Protein AF-A0A928Z845-F1 (afdb_monomer_lite)

Foldseek 3Di:
DPDDDPPPDDPVVVLVVVQVVCVVQVHDSPFDPAKDWGWDWDADPNWIKIWIKIWGADPVTIDIDIDIATDPRVVVVVVVVVVVVVVVVVVVVVVVVVVVVVVVVVCVVCVPCDPPPVNVVVVVVVVVVVVVVVVVVVVVVVD

Structure (mmCIF, N/CA/C/O backbone):
data_AF-A0A928Z845-F1
#
_entry.id   AF-A0A928Z845-F1
#
loop_
_atom_site.group_PDB
_atom_site.id
_atom_site.type_symbol
_atom_site.label_atom_id
_atom_site.label_alt_id
_atom_site.label_comp_id
_atom_site.label_asym_id
_atom_site.label_entity_id
_atom_site.label_seq_id
_atom_site.pdbx_PDB_ins_code
_atom_site.Cartn_x
_atom_site.Cartn_y
_atom_site.Cartn_z
_atom_site.occupancy
_atom_site.B_iso_or_equiv
_atom_site.auth_seq_id
_atom_site.auth_comp_i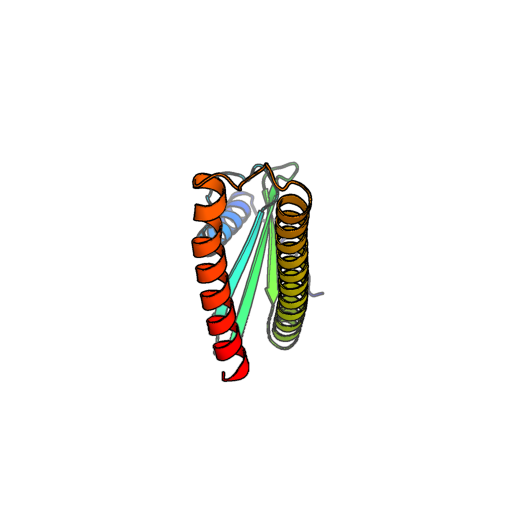d
_atom_site.auth_asym_id
_atom_site.auth_atom_id
_atom_site.pdbx_PDB_model_num
ATOM 1 N N . MET A 1 1 ? 7.369 -14.122 -17.336 1.00 44.06 1 MET A N 1
ATOM 2 C CA . MET A 1 1 ? 7.243 -12.648 -17.338 1.00 44.06 1 MET A CA 1
ATOM 3 C C . MET A 1 1 ? 7.776 -12.142 -18.665 1.00 44.06 1 MET A C 1
ATOM 5 O O . MET A 1 1 ? 8.831 -12.611 -19.064 1.00 44.06 1 MET A O 1
ATOM 9 N N . LEU A 1 2 ? 7.063 -11.252 -19.361 1.00 43.47 2 LEU A N 1
ATOM 10 C CA . LEU A 1 2 ? 7.603 -10.589 -20.551 1.00 43.47 2 LEU A CA 1
ATOM 11 C C . LEU A 1 2 ? 8.557 -9.489 -20.065 1.00 43.47 2 LEU A C 1
ATOM 13 O O . LEU A 1 2 ? 8.104 -8.465 -19.558 1.00 43.47 2 LEU A O 1
ATOM 17 N N . GLN A 1 3 ? 9.862 -9.738 -20.127 1.00 51.69 3 GLN A N 1
ATOM 18 C CA . GLN A 1 3 ? 10.883 -8.756 -19.783 1.00 51.69 3 GLN A CA 1
ATOM 19 C C . GLN A 1 3 ? 11.358 -8.114 -21.086 1.00 51.69 3 GLN A C 1
ATOM 21 O O . GLN A 1 3 ? 12.069 -8.740 -21.862 1.00 51.69 3 GLN A O 1
ATOM 26 N N . SER A 1 4 ? 10.923 -6.884 -21.351 1.00 56.91 4 SER A N 1
ATOM 27 C CA . SER A 1 4 ? 11.520 -6.076 -22.414 1.00 56.91 4 SER A CA 1
ATOM 28 C C . SER A 1 4 ? 12.735 -5.380 -21.814 1.00 56.91 4 SER A C 1
ATOM 30 O O . SER A 1 4 ? 12.579 -4.414 -21.067 1.00 56.91 4 SER A O 1
ATOM 32 N N . VAL A 1 5 ? 13.931 -5.901 -22.080 1.00 63.41 5 VAL A N 1
ATOM 33 C CA . VAL A 1 5 ? 15.180 -5.213 -21.740 1.00 63.41 5 VAL A CA 1
ATOM 34 C C . VAL A 1 5 ? 15.523 -4.305 -22.913 1.00 63.41 5 VAL A C 1
ATOM 36 O O . VAL A 1 5 ? 15.579 -4.755 -24.053 1.00 63.41 5 VAL A O 1
ATOM 39 N N . LEU A 1 6 ? 15.677 -3.010 -22.649 1.00 65.12 6 LEU A N 1
ATOM 40 C CA . LEU A 1 6 ? 16.220 -2.086 -23.636 1.00 65.12 6 LEU A CA 1
ATOM 41 C C . LEU A 1 6 ? 17.743 -2.098 -23.478 1.00 65.12 6 LEU A C 1
ATOM 43 O O . LEU A 1 6 ? 18.279 -1.400 -22.619 1.00 65.12 6 LEU A O 1
ATOM 47 N N . GLU A 1 7 ? 18.413 -2.943 -24.254 1.00 65.50 7 GLU A N 1
ATOM 48 C CA . GLU A 1 7 ? 19.87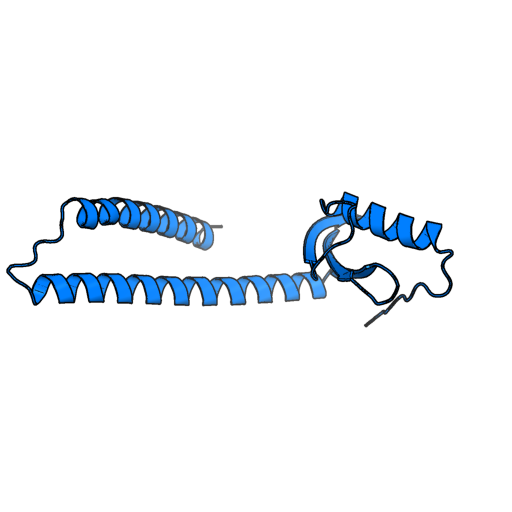7 -3.042 -24.301 1.00 65.50 7 GLU A CA 1
ATOM 49 C C . GLU A 1 7 ? 20.437 -2.031 -25.323 1.00 65.50 7 GLU A C 1
ATOM 51 O O . GLU A 1 7 ? 19.733 -1.613 -26.244 1.00 65.50 7 GLU A O 1
ATOM 56 N N . ASP A 1 8 ? 21.676 -1.570 -25.123 1.00 67.75 8 ASP A N 1
ATOM 57 C CA . ASP A 1 8 ? 22.417 -0.679 -26.038 1.00 67.75 8 ASP A CA 1
ATOM 58 C C . ASP A 1 8 ? 21.767 0.678 -26.388 1.00 67.75 8 ASP A C 1
ATOM 60 O O . ASP A 1 8 ? 22.044 1.300 -27.420 1.00 67.75 8 ASP A O 1
ATOM 64 N N . LEU A 1 9 ? 20.934 1.219 -25.495 1.00 75.44 9 LEU A N 1
ATOM 65 C CA . LEU A 1 9 ? 20.452 2.595 -25.614 1.00 75.44 9 LEU A CA 1
ATOM 66 C C . LEU A 1 9 ? 21.593 3.601 -25.430 1.00 75.44 9 LEU A C 1
ATOM 68 O O . LEU A 1 9 ? 22.280 3.614 -24.408 1.00 75.44 9 LEU A O 1
ATOM 72 N N . ARG A 1 10 ? 21.720 4.548 -26.369 1.00 84.06 10 ARG A N 1
ATOM 73 C CA . ARG A 1 10 ? 22.576 5.730 -26.175 1.00 84.06 10 ARG A CA 1
ATOM 74 C C . ARG A 1 10 ? 22.195 6.422 -24.864 1.00 84.06 10 ARG A C 1
ATOM 76 O O . ARG A 1 10 ? 21.022 6.740 -24.655 1.00 84.06 10 ARG A O 1
ATOM 83 N N . LEU A 1 11 ? 23.193 6.726 -24.033 1.00 81.31 11 LEU A N 1
ATOM 84 C CA . LEU A 1 11 ? 23.013 7.299 -22.694 1.00 81.31 11 LEU A CA 1
ATOM 85 C C . LEU A 1 11 ? 22.023 8.487 -22.628 1.00 81.31 11 LEU A C 1
ATOM 87 O O . LEU A 1 11 ? 21.188 8.494 -21.723 1.00 81.31 11 LEU A O 1
ATOM 91 N N . PRO A 1 12 ? 22.008 9.447 -23.580 1.00 85.62 12 PRO A N 1
ATOM 92 C CA . PRO A 1 12 ? 21.026 10.535 -23.557 1.00 85.62 12 PRO A CA 1
ATOM 93 C C . PRO A 1 12 ? 19.571 10.063 -23.698 1.00 85.62 12 PRO A C 1
ATOM 95 O O . PRO A 1 12 ? 18.678 10.626 -23.070 1.00 85.62 12 PRO A O 1
ATOM 98 N N . VAL A 1 13 ? 19.320 9.018 -24.495 1.00 86.31 13 VAL A N 1
ATOM 99 C CA . VAL A 1 13 ? 17.976 8.451 -24.702 1.00 86.31 13 VAL A CA 1
ATOM 100 C C . VAL A 1 13 ? 17.538 7.662 -23.471 1.00 86.31 13 VAL A C 1
ATOM 102 O O . VAL A 1 13 ? 16.392 7.779 -23.035 1.00 86.31 13 VAL A O 1
ATOM 105 N N . PHE A 1 14 ? 18.463 6.910 -22.870 1.00 85.12 14 PHE A N 1
ATOM 106 C CA . PHE A 1 14 ? 18.216 6.212 -21.611 1.00 85.12 14 PHE A CA 1
ATOM 107 C C . PHE A 1 14 ? 17.840 7.198 -20.495 1.00 85.12 14 PHE A C 1
ATOM 109 O O . PHE A 1 14 ? 16.766 7.085 -19.900 1.00 85.12 14 PHE A O 1
ATOM 116 N N . GLN A 1 15 ? 18.671 8.222 -20.268 1.00 85.81 15 GLN A N 1
ATOM 117 C CA . GLN A 1 15 ? 18.409 9.233 -19.244 1.00 85.81 15 GLN A CA 1
ATOM 118 C C . GLN A 1 15 ? 17.122 10.015 -19.537 1.00 85.81 15 GLN A C 1
ATOM 120 O O . GLN A 1 15 ? 16.353 10.293 -18.617 1.00 85.81 15 GLN A O 1
ATOM 125 N N . GLY A 1 16 ? 16.857 10.337 -20.807 1.00 88.81 16 GLY A N 1
ATOM 126 C CA . GLY A 1 16 ? 15.604 10.962 -21.230 1.00 88.81 16 GLY A CA 1
ATOM 127 C C . GLY A 1 16 ? 14.387 10.118 -20.853 1.00 88.81 16 GLY A C 1
ATOM 128 O O . GLY A 1 16 ? 13.448 10.629 -20.253 1.00 88.81 16 GLY A O 1
ATOM 129 N N . THR A 1 17 ? 14.443 8.808 -21.097 1.00 89.56 17 THR A N 1
ATOM 130 C CA . THR A 1 17 ? 13.359 7.878 -20.748 1.00 89.56 17 THR A CA 1
ATOM 131 C C . THR A 1 17 ? 13.113 7.841 -19.238 1.00 89.56 17 THR A C 1
ATOM 133 O O . THR A 1 17 ? 11.971 7.957 -18.795 1.00 89.56 17 THR A O 1
ATOM 136 N N . ILE A 1 18 ? 14.173 7.746 -18.426 1.00 89.00 18 ILE A N 1
ATOM 137 C CA . ILE A 1 18 ? 14.060 7.791 -16.959 1.00 89.00 18 ILE A CA 1
ATOM 138 C C . ILE A 1 18 ? 13.454 9.118 -16.491 1.00 89.00 18 ILE A C 1
ATOM 140 O O . ILE A 1 18 ? 12.586 9.120 -15.616 1.00 89.00 18 ILE A O 1
ATOM 144 N N . ASN A 1 19 ? 13.869 10.241 -17.080 1.00 92.19 19 ASN A N 1
ATOM 145 C CA . ASN A 1 19 ? 13.343 11.558 -16.733 1.00 92.19 19 ASN A CA 1
ATOM 146 C C . ASN A 1 19 ? 11.846 11.674 -17.042 1.00 92.19 19 ASN A C 1
ATOM 148 O O . ASN A 1 19 ? 11.093 12.159 -16.198 1.00 92.19 19 ASN A O 1
ATOM 152 N N . GLU A 1 20 ? 11.396 11.193 -18.201 1.00 93.12 20 GLU A N 1
ATOM 153 C CA . GLU A 1 20 ? 9.975 11.220 -18.562 1.00 93.12 20 GLU A CA 1
ATOM 154 C C . GLU A 1 20 ? 9.134 10.301 -17.672 1.00 93.12 20 GLU A C 1
ATOM 156 O O . GLU A 1 20 ? 8.065 10.700 -17.207 1.00 93.12 20 GLU A O 1
ATOM 161 N N . LEU A 1 21 ? 9.641 9.113 -17.324 1.00 92.75 21 LEU A N 1
ATOM 162 C CA . LEU A 1 21 ? 8.980 8.245 -16.345 1.00 92.75 21 LEU A CA 1
ATOM 163 C C . LEU A 1 21 ? 8.899 8.909 -14.969 1.00 92.75 21 LEU A C 1
ATOM 165 O O . LEU A 1 21 ? 7.853 8.871 -14.326 1.00 92.75 21 LEU A O 1
ATOM 169 N N . LYS A 1 22 ? 9.963 9.579 -14.519 1.00 92.81 22 LYS A N 1
ATOM 170 C CA . LYS A 1 22 ? 9.930 10.347 -13.272 1.00 92.81 22 LYS A CA 1
ATOM 171 C C . LYS A 1 22 ? 8.883 11.458 -13.317 1.00 92.81 22 LYS A C 1
ATOM 173 O O . LYS A 1 22 ? 8.102 11.555 -12.375 1.00 92.81 22 LYS A O 1
ATOM 178 N N . ARG A 1 23 ? 8.806 12.240 -14.402 1.00 94.25 23 ARG A N 1
ATOM 179 C CA . ARG A 1 23 ? 7.776 13.284 -14.573 1.00 94.25 23 ARG A CA 1
ATOM 180 C C . ARG A 1 23 ? 6.371 12.697 -14.524 1.00 94.25 23 ARG A C 1
ATOM 182 O O . ARG A 1 23 ? 5.540 13.189 -13.765 1.00 94.25 23 ARG A O 1
ATOM 189 N N . LEU A 1 24 ? 6.124 11.628 -15.283 1.00 92.19 24 LEU A N 1
ATOM 190 C CA . LEU A 1 24 ? 4.826 10.952 -15.336 1.00 92.19 24 LEU A CA 1
ATOM 191 C C . LEU A 1 24 ? 4.362 10.486 -13.949 1.00 92.19 24 LEU A C 1
ATOM 193 O O . LEU A 1 24 ? 3.170 10.539 -13.647 1.00 92.19 24 LEU A O 1
ATOM 197 N N . MET A 1 25 ? 5.309 10.043 -13.120 1.00 91.81 25 MET A N 1
ATOM 198 C CA . MET A 1 25 ? 5.063 9.493 -11.788 1.00 91.81 25 MET A CA 1
ATOM 199 C C . MET A 1 25 ? 5.227 10.520 -10.652 1.00 91.81 25 MET A C 1
ATOM 201 O O . MET A 1 25 ? 5.212 10.136 -9.483 1.00 91.81 25 MET A O 1
ATOM 205 N N . GLY A 1 26 ? 5.421 11.808 -10.961 1.00 90.94 26 GLY A N 1
ATOM 206 C CA . GLY A 1 26 ? 5.584 12.869 -9.958 1.00 90.94 26 GLY A CA 1
ATOM 207 C C . GLY A 1 26 ? 6.874 12.784 -9.129 1.00 90.94 26 GLY A C 1
ATOM 208 O O . GLY A 1 26 ? 6.939 13.316 -8.023 1.00 90.94 26 GLY A O 1
ATOM 209 N N . LEU A 1 27 ? 7.908 12.105 -9.632 1.00 91.31 27 LEU A N 1
ATOM 210 C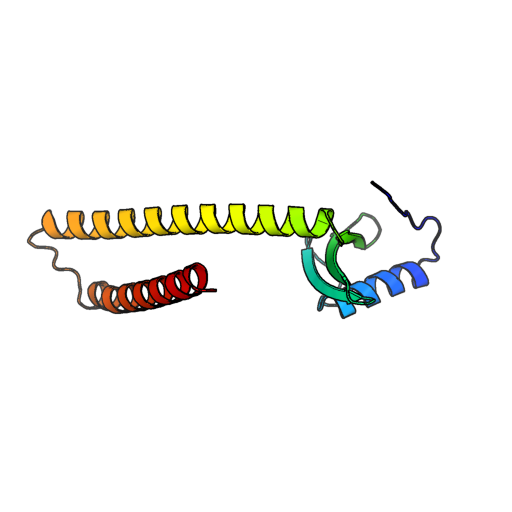 CA . LEU A 1 27 ? 9.217 12.019 -8.989 1.00 91.31 27 LEU A CA 1
ATOM 211 C C . LEU A 1 27 ? 10.119 13.195 -9.390 1.00 91.31 27 LEU A C 1
ATOM 213 O O . LEU A 1 27 ? 10.088 13.647 -10.537 1.00 91.31 27 LEU A O 1
ATOM 217 N N . PRO A 1 28 ? 10.992 13.661 -8.480 1.00 89.56 28 PRO A N 1
ATOM 218 C CA . PRO A 1 28 ? 11.943 14.704 -8.815 1.00 89.56 28 PRO A CA 1
ATOM 219 C C . PRO A 1 28 ? 13.012 14.160 -9.774 1.00 89.56 28 PRO A C 1
ATOM 221 O O . PRO A 1 28 ? 13.446 13.011 -9.665 1.00 89.56 28 PRO A O 1
ATOM 224 N N . LEU A 1 29 ? 13.461 15.008 -10.701 1.00 90.12 29 LEU A N 1
ATOM 225 C CA . LEU A 1 29 ? 14.457 14.635 -11.714 1.00 90.12 29 LEU A CA 1
ATOM 226 C C . LEU A 1 29 ? 15.863 14.445 -11.145 1.00 90.12 29 LEU A C 1
ATOM 228 O O . LEU A 1 29 ? 16.695 13.802 -11.778 1.00 90.12 29 LEU A O 1
ATOM 232 N N . ILE A 1 30 ? 16.121 14.956 -9.939 1.00 89.81 30 ILE A N 1
ATOM 233 C CA . ILE A 1 30 ? 17.378 14.688 -9.243 1.00 89.81 30 ILE A CA 1
ATOM 234 C C . ILE A 1 30 ? 17.550 13.175 -9.018 1.00 89.81 30 ILE A C 1
ATOM 236 O O . ILE A 1 30 ? 16.558 12.473 -8.776 1.00 89.81 30 ILE A O 1
ATOM 240 N N . PRO A 1 31 ? 18.789 12.660 -9.068 1.00 85.88 31 PRO A N 1
ATOM 241 C CA . PRO A 1 31 ? 19.052 11.261 -8.773 1.00 85.88 31 PRO A CA 1
ATOM 242 C C . PRO A 1 31 ? 18.564 10.865 -7.377 1.00 85.88 31 PRO A C 1
ATOM 244 O O . PRO A 1 31 ? 18.776 11.584 -6.394 1.00 85.88 31 PRO A O 1
ATOM 247 N N . VAL A 1 32 ? 17.913 9.709 -7.272 1.00 87.62 32 VAL A N 1
ATOM 248 C CA . VAL A 1 32 ? 17.430 9.190 -5.995 1.00 87.62 32 VAL A CA 1
ATOM 249 C C . VAL A 1 32 ? 18.598 8.692 -5.146 1.00 87.62 32 VAL A C 1
ATOM 251 O O . VAL A 1 32 ? 19.507 8.014 -5.620 1.00 87.62 32 VAL A O 1
ATOM 254 N N . LYS A 1 33 ? 18.572 9.028 -3.852 1.00 86.06 33 LYS A N 1
ATOM 255 C CA . LYS A 1 33 ? 19.565 8.542 -2.878 1.00 86.06 33 LYS A CA 1
ATOM 256 C C . LYS A 1 33 ? 19.295 7.100 -2.441 1.00 86.06 33 LYS A C 1
ATOM 258 O O . LYS A 1 33 ? 20.227 6.338 -2.225 1.00 86.06 33 LYS A O 1
ATOM 263 N N . HIS A 1 34 ? 18.019 6.733 -2.346 1.00 88.31 34 HIS A N 1
ATOM 264 C CA . HIS A 1 34 ? 17.544 5.403 -1.965 1.00 88.31 34 HIS A CA 1
ATOM 265 C C . HIS A 1 34 ? 16.514 4.915 -2.978 1.00 88.31 34 HIS A C 1
ATOM 267 O O . HIS A 1 34 ? 15.925 5.726 -3.697 1.00 88.31 34 HIS A O 1
ATOM 273 N N . ALA A 1 35 ? 16.286 3.602 -3.017 1.00 91.25 35 ALA A N 1
ATOM 274 C CA . ALA A 1 35 ? 15.254 3.030 -3.868 1.00 91.25 35 ALA A CA 1
ATOM 275 C C . ALA A 1 35 ? 13.887 3.651 -3.542 1.00 91.25 35 ALA A C 1
ATOM 277 O O . ALA A 1 35 ? 13.470 3.681 -2.386 1.00 91.25 35 ALA A O 1
ATOM 278 N N . LYS A 1 36 ? 13.193 4.137 -4.570 1.00 92.88 36 LYS A N 1
ATOM 279 C CA . LYS A 1 36 ? 11.832 4.665 -4.480 1.00 92.88 36 LYS A CA 1
ATOM 280 C C . LYS A 1 36 ? 10.924 3.861 -5.388 1.00 92.88 36 LYS A C 1
ATOM 282 O O . LYS A 1 36 ? 11.296 3.555 -6.517 1.00 92.88 36 LYS A O 1
ATOM 287 N N . GLN A 1 37 ? 9.734 3.547 -4.899 1.00 93.88 37 GLN A N 1
ATOM 288 C CA . GLN A 1 37 ? 8.677 2.932 -5.685 1.00 93.88 37 GLN A CA 1
ATOM 289 C C . GLN A 1 37 ? 7.450 3.830 -5.640 1.00 93.88 37 GLN A C 1
ATOM 291 O O . GLN A 1 37 ? 7.060 4.297 -4.573 1.00 93.88 37 GLN A O 1
ATOM 296 N N . VAL A 1 38 ? 6.869 4.071 -6.806 1.00 93.94 38 VAL A N 1
ATOM 297 C CA . VAL A 1 38 ? 5.662 4.869 -6.988 1.00 93.94 38 VAL A CA 1
ATOM 298 C C . VAL A 1 38 ? 4.710 4.117 -7.897 1.00 93.94 38 VAL A C 1
ATOM 300 O O . VAL A 1 38 ? 5.125 3.407 -8.815 1.00 93.94 38 VAL A O 1
ATOM 303 N N . GLU A 1 39 ? 3.425 4.254 -7.615 1.00 94.75 39 GLU A N 1
ATOM 304 C CA . GLU A 1 39 ? 2.353 3.597 -8.346 1.00 94.75 39 GLU A CA 1
ATOM 305 C C . GLU A 1 39 ? 1.372 4.642 -8.838 1.00 94.75 39 GLU A C 1
ATOM 307 O O . GLU A 1 39 ? 1.082 5.607 -8.130 1.00 94.75 39 GLU A O 1
ATOM 312 N N . ILE A 1 40 ? 0.863 4.453 -10.050 1.00 93.75 40 ILE A N 1
ATOM 313 C CA . ILE A 1 40 ? -0.166 5.324 -10.585 1.00 93.75 40 ILE A CA 1
ATOM 314 C C . ILE A 1 40 ? -1.154 4.543 -11.436 1.00 93.75 40 ILE A C 1
ATOM 316 O O . ILE A 1 40 ? -0.774 3.721 -12.275 1.00 93.75 40 ILE A O 1
ATOM 320 N N . GLU A 1 41 ? -2.434 4.815 -11.217 1.00 91.88 41 GLU A N 1
ATOM 321 C CA . GLU A 1 41 ? -3.505 4.256 -12.027 1.00 91.88 41 GLU A CA 1
ATOM 322 C C . GLU A 1 41 ? -3.750 5.129 -13.260 1.00 91.88 41 GLU A C 1
ATOM 324 O O . GLU A 1 41 ? -3.707 6.369 -13.222 1.00 91.88 41 GLU A O 1
ATOM 329 N N . ARG A 1 42 ? -3.963 4.466 -14.394 1.00 91.00 42 ARG A N 1
ATOM 330 C CA . ARG A 1 42 ? -4.240 5.082 -15.691 1.00 91.00 42 ARG A CA 1
ATOM 331 C C . ARG A 1 42 ? -5.313 4.295 -16.419 1.00 91.00 42 ARG A C 1
ATOM 333 O O . ARG A 1 42 ? -5.503 3.108 -16.180 1.00 91.00 42 ARG A O 1
ATOM 340 N N . ARG A 1 43 ? -5.988 4.965 -17.348 1.00 89.94 43 ARG A N 1
ATOM 341 C CA . ARG A 1 43 ? -6.912 4.327 -18.281 1.00 89.94 43 ARG A CA 1
ATOM 342 C C . ARG A 1 43 ? -6.320 4.379 -19.682 1.00 89.94 43 ARG A C 1
ATOM 344 O O . ARG A 1 43 ? -5.910 5.449 -20.125 1.00 89.94 43 ARG A O 1
ATOM 351 N N . TYR A 1 44 ? -6.282 3.248 -20.373 1.00 85.88 44 TYR A N 1
ATOM 352 C CA . TYR A 1 44 ? -5.820 3.149 -21.756 1.00 85.88 44 TYR A CA 1
ATOM 353 C C . TYR A 1 44 ? -6.793 2.282 -22.543 1.00 85.88 44 TYR A C 1
ATOM 355 O O . TYR A 1 44 ? -7.055 1.159 -22.139 1.00 85.88 44 TYR A O 1
ATOM 363 N N . GLN A 1 45 ? -7.346 2.808 -23.640 1.00 84.75 45 GLN A N 1
ATOM 364 C CA . GLN A 1 45 ? -8.326 2.090 -24.474 1.00 84.75 45 GLN A CA 1
ATOM 365 C C . GLN A 1 45 ? -9.450 1.435 -23.650 1.00 84.75 45 GLN A C 1
ATOM 367 O O . GLN A 1 45 ? -9.791 0.278 -23.834 1.00 84.75 45 GLN A O 1
ATOM 372 N N . GLN A 1 46 ? -10.013 2.206 -22.715 1.00 84.50 46 GLN A N 1
ATOM 373 C CA . GLN A 1 46 ? -11.036 1.792 -21.747 1.00 84.50 46 GLN A CA 1
ATOM 374 C C . GLN A 1 46 ? -10.585 0.829 -20.636 1.00 84.50 46 GLN A C 1
ATOM 376 O O . GLN A 1 46 ? -11.279 0.795 -19.618 1.00 84.50 46 GLN A O 1
ATOM 381 N N . ASP A 1 47 ? -9.415 0.200 -20.744 1.00 85.62 47 ASP A N 1
ATOM 382 C CA . ASP A 1 47 ? -8.843 -0.670 -19.715 1.00 85.62 47 ASP A CA 1
ATOM 383 C C . ASP A 1 47 ? -8.152 0.118 -18.598 1.00 85.62 47 ASP A C 1
ATOM 385 O O . ASP A 1 47 ? -7.456 1.111 -18.834 1.00 85.62 47 ASP A O 1
ATOM 389 N N . GLN A 1 48 ? -8.316 -0.354 -17.361 1.00 90.38 48 GLN A N 1
ATOM 390 C CA . GLN A 1 48 ? -7.534 0.124 -16.225 1.00 90.38 48 GLN A CA 1
ATOM 391 C C . GLN A 1 48 ? -6.137 -0.501 -16.240 1.00 90.38 48 GLN A C 1
ATOM 393 O O . GLN A 1 48 ? -5.966 -1.706 -16.445 1.00 90.38 48 GLN A O 1
ATOM 398 N N . LEU A 1 49 ? -5.140 0.340 -15.991 1.00 93.38 49 LEU A N 1
ATOM 399 C CA . LEU A 1 49 ? -3.735 -0.013 -15.888 1.00 93.38 49 LEU A CA 1
ATOM 400 C C . LEU A 1 49 ? -3.182 0.518 -14.573 1.00 93.38 49 LEU A C 1
ATOM 402 O O . LEU A 1 49 ? -3.451 1.659 -14.198 1.00 93.38 49 LEU A O 1
ATOM 406 N N . LEU A 1 50 ? -2.324 -0.270 -13.936 1.00 94.25 50 LEU A N 1
ATOM 407 C CA . LEU A 1 50 ? -1.456 0.218 -12.875 1.00 94.25 50 LEU A CA 1
ATOM 408 C C . LEU A 1 50 ? -0.021 0.224 -13.381 1.00 94.25 50 LEU A C 1
ATOM 410 O O . LEU A 1 50 ? 0.530 -0.818 -13.747 1.00 94.25 50 LEU A O 1
ATOM 414 N N . LEU A 1 51 ? 0.583 1.406 -13.387 1.00 94.44 51 LEU A N 1
ATOM 415 C CA . LEU A 1 51 ? 2.003 1.569 -13.643 1.00 94.44 51 LEU A CA 1
ATOM 416 C C . LEU A 1 51 ? 2.716 1.618 -12.299 1.00 94.44 51 LEU A C 1
ATOM 418 O O . LEU A 1 51 ? 2.464 2.510 -11.490 1.00 94.44 51 LEU A O 1
ATOM 422 N N . ARG A 1 52 ? 3.616 0.668 -12.061 1.00 94.75 52 ARG A N 1
ATOM 423 C CA . ARG A 1 52 ? 4.508 0.679 -10.904 1.00 94.75 52 ARG A CA 1
ATOM 424 C C . ARG A 1 52 ? 5.912 0.968 -11.387 1.00 94.75 52 ARG A C 1
ATOM 426 O O . ARG A 1 52 ? 6.513 0.152 -12.081 1.00 94.75 52 ARG A O 1
ATOM 433 N N . PHE A 1 53 ? 6.444 2.109 -10.984 1.00 94.81 53 PHE A N 1
ATOM 434 C CA . PHE A 1 53 ? 7.806 2.495 -11.296 1.00 94.81 53 PHE A CA 1
ATOM 435 C C . PHE A 1 53 ? 8.667 2.421 -10.041 1.00 94.81 53 PHE A C 1
ATOM 437 O O . PHE A 1 53 ? 8.385 3.074 -9.037 1.00 94.81 53 PHE A O 1
ATOM 444 N N . ARG A 1 54 ? 9.723 1.614 -10.100 1.00 93.94 54 ARG A N 1
ATOM 445 C CA . ARG A 1 54 ? 10.752 1.527 -9.067 1.00 93.94 54 ARG A CA 1
ATOM 446 C C . ARG A 1 54 ? 12.052 2.072 -9.628 1.00 93.94 54 ARG A C 1
ATOM 448 O O . ARG A 1 54 ? 12.540 1.555 -10.622 1.00 93.94 54 ARG A O 1
ATOM 455 N N . VAL A 1 55 ? 12.626 3.071 -8.975 1.00 92.50 55 VAL A N 1
ATOM 456 C CA . VAL A 1 55 ? 13.923 3.649 -9.334 1.00 92.50 55 VAL A CA 1
ATOM 457 C C . VAL A 1 55 ? 14.890 3.498 -8.169 1.00 92.50 55 VAL A C 1
ATOM 459 O O . VAL A 1 55 ? 14.516 3.692 -7.012 1.00 92.50 55 VAL A O 1
ATOM 462 N N . LYS A 1 56 ? 16.134 3.128 -8.453 1.00 92.31 56 LYS A N 1
ATOM 463 C CA . LYS A 1 56 ? 17.221 3.020 -7.476 1.00 92.31 56 LYS A CA 1
ATOM 464 C C . LYS A 1 56 ? 18.507 3.575 -8.077 1.00 92.31 56 LYS A C 1
ATOM 466 O O . LYS A 1 56 ? 18.632 3.686 -9.293 1.00 92.31 56 LYS A O 1
ATOM 471 N N . ARG A 1 57 ? 19.477 3.884 -7.223 1.00 88.12 57 ARG A N 1
ATOM 472 C CA . ARG A 1 57 ? 20.840 4.169 -7.666 1.00 88.12 57 ARG A CA 1
ATOM 473 C C . ARG A 1 57 ? 21.520 2.854 -8.061 1.00 88.12 57 ARG A C 1
ATOM 475 O O . ARG A 1 57 ? 21.475 1.905 -7.282 1.00 88.12 57 ARG A O 1
ATOM 482 N N . GLY A 1 58 ? 22.079 2.814 -9.262 1.00 83.12 58 GLY A N 1
ATOM 483 C CA . GLY A 1 58 ? 22.951 1.751 -9.761 1.00 83.12 58 GLY A CA 1
ATOM 484 C C . GLY A 1 58 ? 24.407 2.213 -9.815 1.00 83.12 58 GLY A C 1
ATOM 485 O O . GLY A 1 58 ? 24.719 3.356 -9.460 1.00 83.12 58 GLY A O 1
ATOM 486 N N . ASP A 1 59 ? 25.289 1.342 -10.296 1.00 78.38 59 ASP A N 1
ATOM 487 C CA . ASP A 1 59 ? 26.740 1.587 -10.316 1.00 78.38 59 ASP A CA 1
ATOM 488 C C . ASP A 1 59 ? 27.133 2.747 -11.246 1.00 78.38 59 ASP A C 1
ATOM 490 O O . ASP A 1 59 ? 28.068 3.496 -10.963 1.00 78.38 59 ASP A O 1
ATOM 494 N N . CYS A 1 60 ? 26.367 2.957 -12.322 1.00 74.00 60 CYS A N 1
ATOM 495 C CA . CYS A 1 60 ? 26.625 3.990 -13.331 1.00 74.00 60 CYS A CA 1
ATOM 496 C C . CYS A 1 60 ? 25.509 5.047 -13.443 1.00 74.00 60 CYS A C 1
ATOM 498 O O . CYS A 1 60 ? 25.406 5.720 -14.466 1.00 74.00 60 CYS A O 1
ATOM 500 N N . GLY A 1 61 ? 24.663 5.212 -12.418 1.00 82.06 61 GLY A N 1
ATOM 501 C CA . GLY A 1 61 ? 23.581 6.203 -12.437 1.00 82.06 61 GLY A CA 1
ATOM 502 C C . GLY A 1 61 ? 22.313 5.722 -11.744 1.00 82.06 61 GLY A C 1
ATOM 503 O O . GLY A 1 61 ? 22.357 5.254 -10.609 1.00 82.06 61 GLY A O 1
ATOM 504 N N . GLU A 1 62 ? 21.168 5.868 -12.407 1.00 86.56 62 GLU A N 1
ATOM 505 C CA . GLU A 1 62 ? 19.894 5.335 -11.927 1.00 86.56 62 GLU A CA 1
ATOM 506 C C . GLU A 1 62 ? 19.441 4.145 -12.759 1.00 86.56 62 GLU A C 1
ATOM 508 O O . GLU A 1 62 ? 19.482 4.164 -13.986 1.00 86.56 62 GLU A O 1
ATOM 513 N N . GLU A 1 63 ? 18.934 3.135 -12.067 1.00 87.56 63 GLU A N 1
ATOM 514 C CA . GLU A 1 63 ? 18.256 1.993 -12.657 1.00 87.56 63 GLU A CA 1
ATOM 515 C C . GLU A 1 63 ? 16.765 2.097 -12.351 1.00 87.56 63 GLU A C 1
ATOM 517 O O . GLU A 1 63 ? 16.361 2.312 -11.203 1.00 87.56 63 GLU A O 1
ATOM 522 N N . GLY A 1 64 ? 15.943 1.940 -13.386 1.00 88.25 64 GLY A N 1
ATOM 523 C CA . GLY A 1 64 ? 14.492 1.996 -13.294 1.00 88.25 64 GLY A CA 1
ATOM 524 C C . GLY A 1 64 ? 13.852 0.692 -13.752 1.00 88.25 64 GLY A C 1
ATOM 525 O O . GLY A 1 64 ? 14.248 0.108 -14.754 1.00 88.25 64 GLY A O 1
ATOM 526 N N . THR A 1 65 ? 12.819 0.251 -13.048 1.00 90.69 65 THR A N 1
ATOM 527 C CA . THR A 1 65 ? 11.943 -0.842 -13.468 1.00 90.69 65 THR A CA 1
ATOM 528 C C . THR A 1 65 ? 10.519 -0.316 -13.530 1.00 90.69 65 THR A C 1
ATOM 530 O O . THR A 1 65 ? 9.968 0.099 -12.511 1.00 90.69 65 THR A O 1
ATOM 533 N N . LEU A 1 66 ? 9.921 -0.343 -14.722 1.00 91.50 66 LEU A N 1
ATOM 534 C CA . LEU A 1 66 ? 8.504 -0.058 -14.924 1.00 91.50 66 LEU A CA 1
ATOM 535 C C . LEU A 1 66 ? 7.746 -1.375 -15.099 1.00 91.50 66 LEU A C 1
ATOM 537 O O . LEU A 1 66 ? 7.999 -2.127 -16.036 1.00 91.50 66 LEU A O 1
ATOM 541 N N . GLN A 1 67 ? 6.803 -1.645 -14.205 1.00 92.56 67 GLN A N 1
ATOM 542 C CA . GLN A 1 67 ? 5.857 -2.746 -14.322 1.00 92.56 67 GLN A CA 1
ATOM 543 C C . GLN A 1 67 ? 4.502 -2.195 -14.766 1.00 92.56 67 GLN A C 1
ATOM 545 O O . GLN A 1 67 ? 4.002 -1.229 -14.190 1.00 92.56 67 GLN A O 1
ATOM 550 N N . VAL A 1 68 ? 3.903 -2.831 -15.772 1.00 92.38 68 VAL A N 1
ATOM 551 C CA . VAL A 1 68 ? 2.562 -2.503 -16.269 1.00 92.38 68 VAL A CA 1
ATOM 552 C C . VAL A 1 68 ? 1.629 -3.649 -15.903 1.00 92.38 68 VAL A C 1
ATOM 554 O O . VAL A 1 68 ? 1.729 -4.738 -16.469 1.00 92.38 68 VAL A O 1
ATOM 557 N N . LEU A 1 69 ? 0.731 -3.424 -14.946 1.00 92.62 69 LEU A N 1
ATOM 558 C CA . LEU A 1 69 ? -0.271 -4.405 -14.544 1.00 92.62 69 LEU A CA 1
ATOM 559 C C . LEU A 1 69 ? -1.592 -4.091 -15.245 1.00 92.62 69 LEU A C 1
ATOM 561 O O . LEU A 1 69 ? -2.072 -2.958 -15.206 1.00 92.62 69 LEU A O 1
ATOM 565 N N . ARG A 1 70 ? -2.182 -5.110 -15.874 1.00 91.75 70 ARG A N 1
ATOM 566 C CA . ARG A 1 70 ? -3.459 -5.023 -16.596 1.00 91.75 70 ARG A CA 1
ATOM 567 C C . ARG A 1 70 ? -4.251 -6.320 -16.490 1.00 91.75 70 ARG A C 1
ATOM 569 O O . ARG A 1 70 ? -3.673 -7.374 -16.210 1.00 91.75 70 ARG A O 1
ATOM 576 N N . GLY A 1 71 ? -5.558 -6.252 -16.736 1.00 90.56 71 GLY A N 1
ATOM 577 C CA . GLY A 1 71 ? -6.438 -7.424 -16.760 1.00 90.56 71 GLY A CA 1
ATOM 578 C C . GLY A 1 71 ? -6.368 -8.242 -15.464 1.00 90.56 71 GLY A C 1
ATOM 579 O O . GLY A 1 71 ? -6.499 -7.699 -14.369 1.00 90.56 71 GLY A O 1
ATOM 580 N N . ALA A 1 72 ? -6.132 -9.552 -15.580 1.00 89.44 72 ALA A N 1
ATOM 581 C CA . ALA A 1 72 ? -6.071 -10.458 -14.429 1.00 89.44 72 ALA A CA 1
ATOM 582 C C . ALA A 1 72 ? -4.959 -10.102 -13.423 1.00 89.44 72 ALA A C 1
ATOM 584 O O . ALA A 1 72 ? -5.181 -10.193 -12.218 1.00 89.44 72 ALA A O 1
ATOM 585 N N . ALA A 1 73 ? -3.794 -9.639 -13.893 1.00 88.69 73 ALA A N 1
ATOM 586 C CA . ALA A 1 73 ? -2.685 -9.266 -13.011 1.00 88.69 73 ALA A CA 1
ATOM 587 C C . ALA A 1 73 ? -3.016 -8.032 -12.158 1.00 88.69 73 ALA A C 1
ATOM 589 O O . ALA A 1 73 ? -2.635 -7.967 -10.991 1.00 88.69 73 ALA A O 1
ATOM 590 N N . LEU A 1 74 ? -3.757 -7.074 -12.728 1.00 92.25 74 LEU A N 1
ATOM 591 C CA . LEU A 1 74 ? -4.234 -5.905 -11.991 1.00 92.25 74 LEU A CA 1
ATOM 592 C C . LEU A 1 74 ? -5.262 -6.305 -10.925 1.00 92.25 74 LEU A C 1
ATOM 594 O O . LEU A 1 74 ? -5.119 -5.907 -9.773 1.00 92.25 74 LEU A O 1
ATOM 598 N N . LYS A 1 75 ? -6.240 -7.147 -11.284 1.00 91.00 75 LYS A N 1
ATOM 599 C CA . LYS A 1 75 ? -7.254 -7.646 -10.339 1.00 91.00 75 LYS A CA 1
ATOM 600 C C . LYS A 1 75 ? -6.624 -8.394 -9.167 1.00 91.00 75 LYS A C 1
ATOM 602 O O . LYS A 1 75 ? -6.965 -8.128 -8.021 1.00 91.00 75 LYS A O 1
ATOM 607 N N . PHE A 1 76 ? -5.676 -9.289 -9.450 1.00 91.50 76 PHE A N 1
ATOM 608 C CA . PHE A 1 76 ? -4.954 -10.025 -8.414 1.00 91.50 76 PHE A CA 1
ATOM 609 C C . PHE A 1 76 ? -4.188 -9.081 -7.480 1.00 91.50 76 PHE A C 1
ATOM 611 O O . PHE A 1 76 ? -4.274 -9.212 -6.261 1.00 91.50 76 PHE A O 1
ATOM 618 N N . TYR A 1 77 ? -3.487 -8.086 -8.037 1.00 92.12 77 TYR A N 1
ATOM 619 C CA . TYR A 1 77 ? -2.797 -7.084 -7.229 1.00 92.12 77 TYR A CA 1
ATOM 620 C C . TYR A 1 77 ? -3.757 -6.304 -6.321 1.00 92.12 77 TYR A C 1
ATOM 622 O O . TYR A 1 77 ? -3.476 -6.134 -5.138 1.00 92.12 77 TYR A O 1
ATOM 630 N N . GLN A 1 78 ? -4.896 -5.858 -6.854 1.00 90.62 78 GLN A N 1
ATOM 631 C CA . GLN A 1 78 ? -5.907 -5.132 -6.082 1.00 90.62 78 GLN A CA 1
ATOM 632 C C . GLN A 1 78 ? -6.493 -6.000 -4.961 1.00 90.62 78 GLN A C 1
ATOM 634 O O . GLN A 1 78 ? -6.601 -5.534 -3.831 1.00 90.62 78 GLN A O 1
ATOM 639 N N . GLN A 1 79 ? -6.799 -7.271 -5.235 1.00 92.88 79 GLN A N 1
ATOM 640 C CA . GLN A 1 79 ? -7.287 -8.212 -4.222 1.00 92.88 79 GLN A CA 1
ATOM 641 C C . GLN A 1 79 ? -6.268 -8.429 -3.101 1.00 92.88 79 GLN A C 1
ATOM 643 O O . GLN A 1 79 ? -6.630 -8.362 -1.927 1.00 92.88 79 GLN A O 1
ATOM 648 N N . GLN A 1 80 ? -4.994 -8.627 -3.451 1.00 93.56 80 GLN A N 1
ATOM 649 C CA . GLN A 1 80 ? -3.928 -8.761 -2.461 1.00 93.56 80 GLN A CA 1
ATOM 650 C C . GLN A 1 80 ? -3.787 -7.486 -1.621 1.00 93.56 80 GLN A C 1
ATOM 652 O O . GLN A 1 80 ? -3.718 -7.562 -0.399 1.00 93.56 80 GLN A O 1
ATOM 657 N N . LYS A 1 81 ? -3.820 -6.310 -2.261 1.00 92.38 81 LYS A N 1
ATOM 658 C CA . LYS A 1 81 ? -3.712 -5.017 -1.576 1.00 92.38 81 LYS A CA 1
ATOM 659 C C . LYS A 1 81 ? -4.846 -4.800 -0.575 1.00 92.38 81 LYS A C 1
ATOM 661 O O . LYS A 1 81 ? -4.592 -4.330 0.528 1.00 92.38 81 LYS A O 1
ATOM 666 N N . ILE A 1 82 ? -6.078 -5.165 -0.934 1.00 92.75 82 ILE A N 1
ATOM 667 C CA . ILE A 1 82 ? -7.220 -5.105 -0.013 1.00 92.75 82 ILE A CA 1
ATOM 668 C C . ILE A 1 82 ? -7.003 -6.066 1.158 1.00 92.75 82 ILE A C 1
ATOM 670 O O . ILE A 1 82 ? -7.148 -5.653 2.303 1.00 92.75 82 ILE A O 1
ATOM 674 N N . ALA A 1 83 ? -6.598 -7.312 0.896 1.00 93.25 83 ALA A N 1
ATOM 675 C CA . ALA A 1 83 ? -6.354 -8.297 1.950 1.00 93.25 83 ALA A CA 1
ATOM 676 C C . ALA A 1 83 ? -5.269 -7.845 2.946 1.00 93.25 83 ALA A C 1
ATOM 678 O O . ALA A 1 83 ? -5.427 -8.029 4.157 1.00 93.25 83 ALA A O 1
ATOM 679 N N . ASP A 1 84 ? -4.195 -7.230 2.446 1.00 95.00 84 ASP A N 1
ATOM 680 C CA . ASP A 1 84 ? -3.107 -6.699 3.268 1.00 95.00 84 ASP A CA 1
ATOM 681 C C . ASP A 1 84 ? -3.589 -5.521 4.130 1.00 95.00 84 ASP A C 1
ATOM 683 O O . ASP A 1 84 ? -3.403 -5.540 5.348 1.00 95.00 84 ASP A O 1
ATOM 687 N N . LEU A 1 85 ? -4.296 -4.552 3.532 1.00 93.69 85 LEU A N 1
ATOM 688 C CA . LEU A 1 85 ? -4.861 -3.401 4.249 1.00 93.69 85 LEU A CA 1
ATOM 689 C C . LEU A 1 85 ? -5.893 -3.821 5.302 1.00 93.69 85 LEU A C 1
ATOM 691 O O . LEU A 1 85 ? -5.893 -3.290 6.409 1.00 93.69 85 LEU A O 1
ATOM 695 N N . SER A 1 86 ? -6.751 -4.799 4.997 1.00 91.81 86 SER A N 1
ATOM 696 C CA . SER A 1 86 ? -7.720 -5.328 5.962 1.00 91.81 86 SER A CA 1
ATOM 697 C C . SER A 1 86 ? -7.030 -5.963 7.168 1.00 91.81 86 SER A C 1
ATOM 699 O O . SER A 1 86 ? -7.458 -5.767 8.307 1.00 91.81 86 SER A O 1
ATOM 701 N N . ARG A 1 87 ? -5.944 -6.711 6.936 1.00 95.31 87 ARG A N 1
ATOM 702 C CA . ARG A 1 87 ? -5.163 -7.323 8.015 1.00 95.31 87 ARG A CA 1
ATOM 703 C C . ARG A 1 87 ? -4.471 -6.266 8.867 1.00 95.31 87 ARG A C 1
ATOM 705 O O . ARG A 1 87 ? -4.503 -6.371 10.091 1.00 95.31 87 ARG A O 1
ATOM 712 N N . GLU A 1 88 ? -3.869 -5.263 8.237 1.00 96.25 88 GLU A N 1
ATOM 713 C CA . GLU A 1 88 ? -3.209 -4.160 8.935 1.00 96.25 88 GLU A CA 1
ATOM 714 C C . GLU A 1 88 ? -4.205 -3.369 9.791 1.00 96.25 88 GLU A C 1
ATOM 716 O O . GLU A 1 88 ? -3.974 -3.196 10.986 1.00 96.25 88 GLU A O 1
ATOM 721 N N . ALA A 1 89 ? -5.364 -3.002 9.234 1.00 94.19 89 ALA A N 1
ATOM 722 C CA . ALA A 1 89 ? -6.413 -2.292 9.962 1.00 94.19 89 ALA A CA 1
ATOM 723 C C . ALA A 1 89 ? -6.893 -3.067 11.201 1.00 94.19 89 ALA A C 1
ATOM 725 O O . ALA A 1 89 ? -7.026 -2.491 12.284 1.00 94.19 89 ALA A O 1
ATOM 726 N N . LEU A 1 90 ? -7.094 -4.385 11.077 1.00 94.31 90 LEU A N 1
ATOM 727 C CA . LEU A 1 90 ? -7.468 -5.237 12.208 1.00 94.31 90 LEU A CA 1
ATOM 728 C C . LEU A 1 90 ? -6.380 -5.258 13.292 1.00 94.31 90 LEU A C 1
ATOM 730 O O . LEU A 1 90 ? -6.691 -5.107 14.475 1.00 94.31 90 LEU A O 1
ATOM 734 N N . MET A 1 91 ? -5.112 -5.412 12.902 1.00 96.56 91 MET A N 1
ATOM 735 C CA . MET A 1 91 ? -3.982 -5.391 13.837 1.00 96.56 91 MET A CA 1
ATOM 736 C C . MET A 1 91 ? -3.890 -4.051 14.576 1.00 96.56 91 MET A C 1
ATOM 738 O O . MET A 1 91 ? -3.722 -4.026 15.798 1.00 96.56 91 MET A O 1
ATOM 742 N N . THR A 1 92 ? -4.058 -2.935 13.866 1.00 95.12 92 THR A N 1
ATOM 743 C CA . THR A 1 92 ? -4.063 -1.595 14.460 1.00 95.12 92 THR A CA 1
ATOM 744 C C . THR A 1 92 ? -5.226 -1.414 15.434 1.00 95.12 92 THR A C 1
ATOM 746 O O . THR A 1 92 ? -5.020 -0.899 16.535 1.00 95.12 92 THR A O 1
ATOM 749 N N . ALA A 1 93 ? -6.430 -1.884 15.094 1.00 93.56 93 ALA A N 1
ATOM 750 C CA . ALA A 1 93 ? -7.589 -1.825 15.986 1.00 93.56 93 ALA A CA 1
ATOM 751 C C . ALA A 1 93 ? -7.372 -2.646 17.270 1.00 93.56 93 ALA A C 1
ATOM 753 O O . ALA A 1 93 ? -7.653 -2.172 18.374 1.00 93.56 93 ALA A O 1
ATOM 754 N N . GLN A 1 94 ? -6.804 -3.850 17.151 1.00 94.88 94 GLN A N 1
ATOM 755 C CA . GLN A 1 94 ? -6.436 -4.680 18.302 1.00 94.88 94 GLN A CA 1
ATOM 756 C C . GLN A 1 94 ? -5.382 -3.997 19.183 1.00 94.88 94 GLN A C 1
ATOM 758 O O . GLN A 1 94 ? -5.492 -4.012 20.412 1.00 94.88 94 GLN A O 1
ATOM 763 N N . GLN A 1 95 ? -4.383 -3.357 18.570 1.00 96.62 95 GLN A N 1
ATOM 764 C CA . GLN A 1 95 ? -3.371 -2.596 19.295 1.00 96.62 95 GLN A CA 1
ATOM 765 C C . GLN A 1 95 ? -3.988 -1.404 20.034 1.00 96.62 95 GLN A C 1
ATOM 767 O O . GLN A 1 95 ? -3.677 -1.204 21.208 1.00 96.62 95 GLN A O 1
ATOM 772 N N . LEU A 1 96 ? -4.887 -0.649 19.397 1.00 94.56 96 LEU A N 1
ATOM 773 C CA . LEU A 1 96 ? -5.606 0.455 20.036 1.00 94.56 96 LEU A CA 1
ATOM 774 C C . LEU A 1 96 ? -6.418 -0.032 21.243 1.00 94.56 96 LEU A C 1
ATOM 776 O O . LEU A 1 96 ? -6.289 0.527 22.333 1.00 94.56 96 LEU A O 1
ATOM 780 N N . HIS A 1 97 ? -7.194 -1.108 21.078 1.00 92.44 97 HIS A N 1
ATOM 781 C CA . HIS A 1 97 ? -7.974 -1.699 22.166 1.00 92.44 97 HIS A CA 1
ATOM 782 C C . HIS A 1 97 ? -7.086 -2.103 23.349 1.00 92.44 97 HIS A C 1
ATOM 784 O O . HIS A 1 97 ? -7.376 -1.744 24.491 1.00 92.44 97 HIS A O 1
ATOM 790 N N . LYS A 1 98 ? -5.964 -2.785 23.079 1.00 94.94 98 LYS A N 1
ATOM 791 C CA . LYS A 1 98 ? -4.996 -3.176 24.109 1.00 94.94 98 LYS A CA 1
ATOM 792 C C . LYS A 1 98 ? -4.454 -1.964 24.872 1.00 94.94 98 LYS A C 1
ATOM 794 O O . LYS A 1 98 ? -4.394 -2.005 26.097 1.00 94.94 98 LYS A O 1
ATOM 799 N N . ARG A 1 99 ? -4.100 -0.877 24.177 1.00 92.25 99 ARG A N 1
ATOM 800 C CA . ARG A 1 99 ? -3.590 0.350 24.817 1.00 92.25 99 ARG A CA 1
ATOM 801 C C . ARG A 1 99 ? -4.637 1.038 25.688 1.00 92.25 99 ARG A C 1
ATOM 803 O O . ARG A 1 99 ? -4.319 1.440 26.801 1.00 92.25 99 ARG A O 1
ATOM 810 N N . LEU A 1 100 ? -5.884 1.130 25.228 1.00 89.19 100 LEU A N 1
ATOM 811 C CA . LEU A 1 100 ? -6.981 1.685 26.031 1.00 89.19 100 LEU A CA 1
ATOM 812 C C . LEU A 1 100 ? -7.269 0.829 27.270 1.00 89.19 100 LEU A C 1
ATOM 814 O O . LEU A 1 100 ? -7.493 1.362 28.356 1.00 89.19 100 LEU A O 1
ATOM 818 N N . TYR A 1 101 ? -7.216 -0.496 27.124 1.00 89.06 101 TYR A N 1
ATOM 819 C CA . TYR A 1 101 ? -7.357 -1.422 28.242 1.00 89.06 101 TYR A CA 1
ATOM 820 C C . TYR A 1 101 ? -6.228 -1.261 29.271 1.00 89.06 101 TYR A C 1
ATOM 822 O O . TYR A 1 101 ? -6.501 -1.217 30.469 1.00 89.06 101 TYR A O 1
ATOM 830 N N . GLU A 1 102 ? -4.976 -1.114 28.821 1.00 88.88 102 GLU A N 1
ATOM 831 C CA . GLU A 1 102 ? -3.827 -0.815 29.686 1.00 88.88 102 GLU A CA 1
ATOM 832 C C . GLU A 1 102 ? -4.035 0.503 30.448 1.00 88.88 102 GLU A C 1
ATOM 834 O O . GLU A 1 102 ? -3.902 0.510 31.670 1.00 88.88 102 GLU A O 1
ATOM 839 N N . ILE A 1 103 ? -4.433 1.589 29.769 1.00 85.44 103 ILE A N 1
ATOM 840 C CA . ILE A 1 103 ? -4.725 2.889 30.407 1.00 85.44 103 ILE A CA 1
ATOM 841 C C . ILE A 1 103 ? -5.769 2.722 31.513 1.00 85.44 103 ILE A C 1
ATOM 843 O O . ILE A 1 103 ? -5.530 3.131 32.648 1.00 85.44 103 ILE A O 1
ATOM 847 N N . ARG A 1 104 ? -6.890 2.057 31.207 1.00 83.94 104 ARG A N 1
ATOM 848 C CA . ARG A 1 104 ? -7.949 1.791 32.185 1.00 83.94 104 ARG A CA 1
ATOM 849 C C . ARG A 1 104 ? -7.425 1.002 33.385 1.00 83.94 104 ARG A C 1
ATOM 851 O O . ARG A 1 104 ? -7.660 1.396 34.521 1.00 83.94 104 ARG A O 1
ATOM 858 N N . GLN A 1 105 ? -6.679 -0.077 33.148 1.00 84.38 105 GLN A N 1
ATOM 859 C CA . GLN A 1 105 ? -6.098 -0.876 34.227 1.00 84.38 105 GLN A CA 1
ATOM 860 C C . GLN A 1 105 ? -5.123 -0.077 35.104 1.00 84.38 105 GLN A C 1
ATOM 862 O O . GLN A 1 105 ? -5.060 -0.311 36.312 1.00 84.38 105 GLN A O 1
ATOM 867 N N . TYR A 1 106 ? -4.338 0.829 34.517 1.00 80.06 106 TYR A N 1
ATOM 868 C CA . TYR A 1 106 ? -3.441 1.701 35.274 1.00 80.06 106 TYR A CA 1
ATOM 869 C C . TYR A 1 106 ? -4.220 2.676 36.158 1.00 80.06 106 TYR A C 1
ATOM 871 O O . TYR A 1 106 ? -3.871 2.804 37.333 1.00 80.06 106 TYR A O 1
ATOM 879 N N . SER A 1 107 ? -5.280 3.296 35.631 1.00 74.88 107 SER A N 1
ATOM 880 C CA . SER A 1 107 ? -6.168 4.181 36.393 1.00 74.88 107 SER A CA 1
ATOM 881 C C . SER A 1 107 ? -6.887 3.450 37.531 1.00 74.88 107 SER A C 1
ATOM 883 O O . SER A 1 107 ? -6.907 3.948 38.651 1.00 74.88 107 SER A O 1
ATOM 885 N N . ASP A 1 108 ? -7.402 2.242 37.282 1.00 75.06 108 ASP A N 1
ATOM 886 C CA . ASP A 1 108 ? -8.134 1.457 38.286 1.00 75.06 108 ASP A CA 1
ATOM 887 C C . ASP A 1 108 ? -7.223 0.985 39.441 1.00 75.06 108 ASP A C 1
ATOM 889 O O . ASP A 1 108 ? -7.655 0.905 40.591 1.00 75.06 108 ASP A O 1
ATOM 893 N N . ARG A 1 109 ? -5.946 0.671 39.158 1.00 71.56 109 ARG A N 1
ATOM 894 C CA . ARG A 1 109 ? -4.975 0.193 40.166 1.00 71.56 109 ARG A CA 1
ATOM 895 C C . ARG A 1 109 ? -4.360 1.304 41.013 1.00 71.56 109 ARG A C 1
ATOM 897 O O . ARG A 1 109 ? -3.919 1.030 42.127 1.00 71.56 109 ARG A O 1
ATOM 904 N N . HIS A 1 110 ? -4.306 2.529 40.501 1.00 62.03 110 HIS A N 1
ATOM 905 C CA . HIS A 1 110 ? -3.708 3.663 41.195 1.00 62.03 110 HIS A CA 1
ATOM 906 C C . HIS A 1 110 ? -4.801 4.673 41.540 1.00 62.03 110 HIS A C 1
ATOM 908 O O . HIS A 1 110 ? -4.945 5.702 40.889 1.00 62.03 110 HIS A O 1
ATOM 914 N N . THR A 1 111 ? -5.549 4.398 42.610 1.00 54.72 111 THR A N 1
ATOM 915 C CA . THR A 1 111 ? -6.640 5.253 43.121 1.00 54.72 111 THR A CA 1
ATOM 916 C C . THR A 1 111 ? -6.219 6.698 43.438 1.00 54.72 111 THR A C 1
ATOM 918 O O . THR A 1 111 ? -7.077 7.567 43.541 1.00 54.72 111 THR A O 1
ATOM 921 N N . ASN A 1 112 ? -4.911 6.973 43.539 1.00 52.41 112 ASN A N 1
ATOM 922 C CA . ASN A 1 112 ? -4.325 8.307 43.730 1.00 52.41 112 ASN A CA 1
ATOM 923 C C . ASN A 1 112 ? -3.660 8.904 42.474 1.00 52.41 112 ASN A C 1
ATOM 925 O O . ASN A 1 112 ? -3.121 10.008 42.533 1.00 52.41 112 ASN A O 1
ATOM 929 N N . THR A 1 113 ? -3.671 8.208 41.337 1.00 55.62 113 THR A N 1
ATOM 930 C CA . THR A 1 113 ? -3.153 8.720 40.061 1.00 55.62 113 THR A CA 1
ATOM 931 C C . THR A 1 113 ? -4.335 9.032 39.162 1.00 55.62 113 THR A C 1
ATOM 933 O O . THR A 1 113 ? -4.661 8.302 38.228 1.00 55.62 113 THR A O 1
ATOM 936 N N . HIS A 1 114 ? -5.013 10.132 39.480 1.00 60.84 114 HIS A N 1
ATOM 937 C CA . HIS A 1 114 ? -5.996 10.700 38.573 1.00 60.84 114 HIS A CA 1
ATOM 938 C C . HIS A 1 114 ? -5.274 11.027 37.259 1.00 60.84 114 HIS A C 1
ATOM 940 O O . HIS A 1 114 ? -4.233 11.689 37.288 1.00 60.84 114 HIS A O 1
ATOM 946 N N . LEU A 1 115 ? -5.789 10.540 36.123 1.00 64.38 115 LEU A N 1
ATOM 947 C CA . LEU A 1 115 ? -5.277 10.953 34.814 1.00 64.38 115 LEU A CA 1
ATOM 948 C C . LEU A 1 115 ? -5.264 12.481 34.791 1.00 64.38 115 LEU A C 1
ATOM 950 O O . LEU A 1 115 ? -6.261 13.115 35.163 1.00 64.38 115 LEU A O 1
ATOM 954 N N . SER A 1 116 ? -4.128 13.067 34.415 1.00 66.00 116 SER A N 1
ATOM 955 C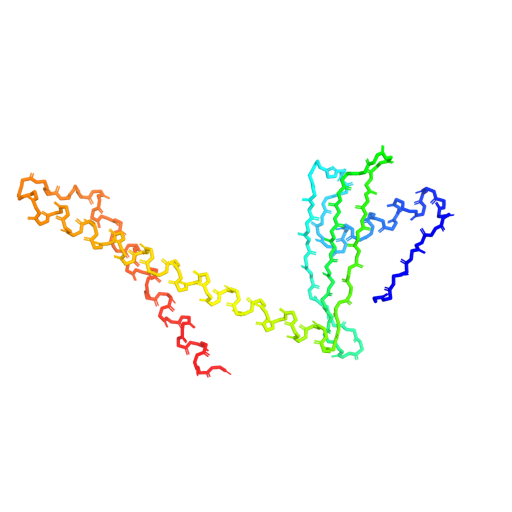 CA . SER A 1 116 ? -4.041 14.519 34.346 1.00 66.00 116 SER A CA 1
ATOM 956 C C . SER A 1 116 ? -5.044 15.031 33.303 1.00 66.00 116 SER A C 1
ATOM 958 O O . SER A 1 116 ? -5.357 14.310 32.349 1.00 66.00 116 SER A O 1
ATOM 960 N N . PRO A 1 117 ? -5.553 16.267 33.432 1.00 64.38 117 PRO A N 1
ATOM 961 C CA . PRO A 1 117 ? -6.469 16.843 32.445 1.00 64.38 117 PRO A CA 1
ATOM 962 C C . PRO A 1 117 ? -5.944 16.712 31.004 1.00 64.38 117 PRO A C 1
ATOM 964 O O . PRO A 1 117 ? -6.680 16.313 30.111 1.00 64.38 117 PRO A O 1
ATOM 967 N N . GLN A 1 118 ? -4.632 16.887 30.813 1.00 68.88 118 GLN A N 1
ATOM 968 C CA . GLN A 1 118 ? -3.934 16.711 29.532 1.00 68.88 118 GLN A CA 1
ATOM 969 C C . GLN A 1 118 ? -3.973 15.270 28.989 1.00 68.88 118 GLN A C 1
ATOM 971 O O . GLN A 1 118 ? -3.987 15.064 27.780 1.00 68.88 118 GLN A O 1
ATOM 976 N N . GLN A 1 119 ? -3.985 14.252 29.855 1.00 71.88 119 GLN A N 1
ATOM 977 C CA . GLN A 1 119 ? -4.112 12.847 29.443 1.00 71.88 119 GLN A CA 1
ATOM 978 C C . GLN A 1 119 ? -5.560 12.487 29.082 1.00 71.88 119 GLN A C 1
ATOM 980 O O . GLN A 1 119 ? -5.787 11.648 28.210 1.00 71.88 119 GLN A O 1
ATOM 985 N N . LEU A 1 120 ? -6.538 13.136 29.722 1.00 71.50 120 LEU A N 1
ATOM 986 C CA . LEU A 1 120 ? -7.965 12.969 29.430 1.00 71.50 120 LEU A CA 1
ATOM 987 C C . LEU A 1 120 ? -8.390 13.689 28.143 1.00 71.50 120 LEU A C 1
ATOM 989 O O . LEU A 1 120 ? -9.280 13.205 27.450 1.00 71.50 120 LEU A O 1
ATOM 993 N N . GLU A 1 121 ? -7.720 14.784 27.776 1.00 75.56 121 GLU A N 1
ATOM 994 C CA . GLU A 1 121 ? -7.951 15.534 26.529 1.00 75.56 121 GLU A CA 1
ATOM 995 C C . GLU A 1 121 ? -7.713 14.709 25.252 1.00 75.56 121 GLU A C 1
ATOM 997 O O . GLU A 1 121 ? -8.255 15.030 24.194 1.00 75.56 121 GLU A O 1
ATOM 1002 N N . VAL A 1 122 ? -6.955 13.611 25.336 1.00 80.94 122 VAL A N 1
ATOM 1003 C CA . VAL A 1 122 ? -6.713 12.712 24.196 1.00 80.94 122 VAL A CA 1
ATOM 1004 C C . VAL A 1 122 ? -7.913 11.789 23.932 1.00 80.94 122 VAL A C 1
ATOM 1006 O O . VAL A 1 122 ? -8.115 11.352 22.799 1.00 80.94 122 VAL A O 1
ATOM 1009 N N . LEU A 1 123 ? -8.747 11.505 24.941 1.00 82.88 123 LEU A N 1
ATOM 1010 C CA . LEU A 1 123 ? -9.879 10.578 24.802 1.00 82.88 123 LEU A CA 1
ATOM 1011 C C . LEU A 1 123 ? -10.955 11.079 23.821 1.00 82.88 123 LEU A C 1
ATOM 1013 O O . LEU A 1 123 ? -11.349 10.289 22.961 1.00 82.88 123 LEU A O 1
ATOM 1017 N N . PRO A 1 124 ? -11.382 12.360 23.849 1.00 86.38 124 PRO A N 1
ATOM 1018 C CA . PRO A 1 124 ? -12.280 12.907 22.832 1.00 86.38 124 PRO A CA 1
ATOM 1019 C C . PRO A 1 124 ? -11.726 12.792 21.407 1.00 86.38 124 PRO A C 1
ATOM 1021 O O . PRO A 1 124 ? -12.474 12.498 20.476 1.00 86.38 124 PRO A O 1
ATOM 1024 N N . ALA A 1 125 ? -10.413 12.977 21.226 1.00 87.25 125 ALA A N 1
ATOM 1025 C CA . ALA A 1 125 ? -9.777 12.832 19.918 1.00 87.25 125 ALA A CA 1
ATOM 1026 C C . ALA A 1 125 ? -9.811 11.373 19.431 1.00 87.25 125 ALA A C 1
ATOM 1028 O O . ALA A 1 125 ? -10.128 11.115 18.269 1.00 87.25 125 ALA A O 1
ATOM 1029 N N . ILE A 1 126 ? -9.550 10.407 20.321 1.00 88.69 126 ILE A N 1
ATOM 1030 C CA . ILE A 1 126 ? -9.679 8.975 20.009 1.00 88.69 126 ILE A CA 1
ATOM 1031 C C . ILE A 1 126 ? -11.130 8.631 19.659 1.00 88.69 126 ILE A C 1
ATOM 1033 O O . ILE A 1 126 ? -11.371 7.938 18.674 1.00 88.69 126 ILE A O 1
ATOM 1037 N N . GLU A 1 127 ? -12.103 9.137 20.414 1.00 90.88 127 GLU A N 1
ATOM 1038 C CA . GLU A 1 127 ? -13.522 8.916 20.133 1.00 90.88 127 GLU A CA 1
ATOM 1039 C C . GLU A 1 127 ? -13.926 9.478 18.762 1.00 90.88 127 GLU A C 1
ATOM 1041 O O . GLU A 1 127 ? -14.617 8.806 17.993 1.00 90.88 127 GLU A O 1
ATOM 1046 N N . GLN A 1 128 ? -13.455 10.678 18.413 1.00 91.69 128 GLN A N 1
ATOM 1047 C CA . GLN A 1 128 ? -13.693 11.266 17.096 1.00 91.69 128 GLN A CA 1
ATOM 1048 C C . GLN A 1 128 ? -13.134 10.381 15.976 1.00 91.69 128 GLN A C 1
ATOM 1050 O O . GLN A 1 128 ? -13.827 10.145 14.985 1.00 91.69 128 GLN A O 1
ATOM 1055 N N . ILE A 1 129 ? -11.917 9.854 16.140 1.00 92.88 129 ILE A N 1
ATOM 1056 C CA . ILE A 1 129 ? -11.316 8.922 15.178 1.00 92.88 129 ILE A CA 1
ATOM 1057 C C . ILE A 1 129 ? -12.156 7.644 15.074 1.00 92.88 129 ILE A C 1
ATOM 1059 O O . ILE A 1 129 ? -12.457 7.212 13.965 1.00 92.88 129 ILE A O 1
ATOM 1063 N N . LEU A 1 130 ? -12.603 7.066 16.193 1.00 93.06 130 LEU A N 1
ATOM 1064 C CA . LEU A 1 130 ? -13.447 5.864 16.185 1.00 93.06 130 LEU A CA 1
ATOM 1065 C C . LEU A 1 130 ? -14.779 6.087 15.455 1.00 93.06 130 LEU A C 1
ATOM 1067 O O . LEU A 1 130 ? -15.228 5.206 14.726 1.00 93.06 130 LEU A O 1
ATOM 1071 N N . ARG A 1 131 ? -15.391 7.270 15.592 1.00 93.38 131 ARG A N 1
ATOM 1072 C CA . ARG A 1 131 ? -16.603 7.632 14.836 1.00 93.38 131 ARG A CA 1
ATOM 1073 C C . ARG A 1 131 ? -16.337 7.754 13.336 1.00 93.38 131 ARG A C 1
ATOM 1075 O O . ARG A 1 131 ? -17.169 7.328 12.539 1.00 93.38 131 ARG A O 1
ATOM 1082 N N . LEU A 1 132 ? -15.196 8.327 12.946 1.00 93.31 132 LEU A N 1
ATOM 1083 C CA . LEU A 1 132 ? -14.790 8.403 11.539 1.00 93.31 132 LEU A CA 1
ATOM 1084 C C . LEU A 1 132 ? -14.564 7.004 10.955 1.00 93.31 132 LEU A C 1
ATOM 1086 O O . LEU A 1 132 ? -15.114 6.702 9.901 1.00 93.31 132 LEU A O 1
ATOM 1090 N N . VAL A 1 133 ? -13.858 6.133 11.680 1.00 93.44 133 VAL A N 1
ATOM 1091 C CA . VAL A 1 133 ? -13.637 4.733 11.283 1.00 93.44 133 VAL A CA 1
ATOM 1092 C C . VAL A 1 133 ? -14.964 3.982 11.139 1.00 93.44 133 VAL A C 1
ATOM 1094 O O . VAL A 1 133 ? -15.162 3.293 10.144 1.00 93.44 133 VAL A O 1
ATOM 1097 N N . ALA A 1 134 ? -15.904 4.144 12.077 1.00 91.69 134 ALA A N 1
ATOM 1098 C CA . ALA A 1 134 ? -17.227 3.522 11.975 1.00 91.69 134 ALA A CA 1
ATOM 1099 C C . ALA A 1 134 ? -17.978 3.975 10.710 1.00 91.69 134 ALA A C 1
ATOM 1101 O O . ALA A 1 134 ? -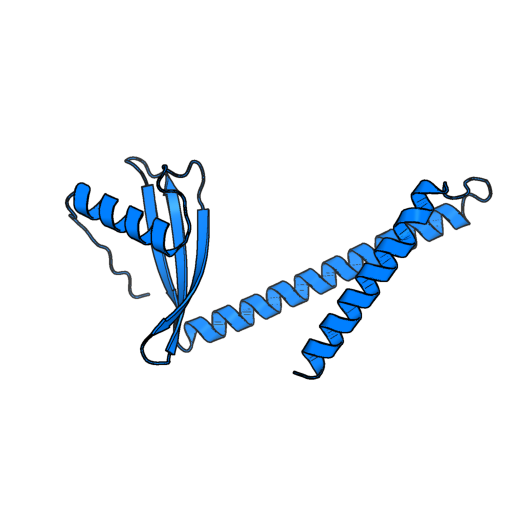18.514 3.149 9.977 1.00 91.69 134 ALA A O 1
ATOM 1102 N N . LYS A 1 135 ? -17.934 5.277 10.398 1.00 91.88 135 LYS A N 1
ATOM 1103 C CA . LYS A 1 135 ? -18.522 5.819 9.167 1.00 91.88 135 LYS A CA 1
ATOM 1104 C C . LYS A 1 135 ? -17.866 5.239 7.909 1.00 91.88 135 LYS A C 1
ATOM 1106 O O . LYS A 1 135 ? -18.567 4.927 6.951 1.00 91.88 135 LYS A O 1
ATOM 1111 N N . GLU A 1 136 ? -16.543 5.096 7.890 1.00 90.50 136 GLU A N 1
ATOM 1112 C CA . GLU A 1 136 ? -15.825 4.473 6.769 1.00 90.50 136 GLU A CA 1
ATOM 1113 C C . GLU A 1 136 ? -16.222 2.998 6.599 1.00 90.50 136 GLU A C 1
ATOM 1115 O O . GLU A 1 136 ? -16.468 2.551 5.477 1.00 90.50 136 GLU A O 1
ATOM 1120 N N . MET A 1 137 ? -16.385 2.253 7.696 1.00 90.12 137 MET A N 1
ATOM 1121 C CA . MET A 1 137 ? -16.871 0.870 7.656 1.00 90.12 137 MET A CA 1
ATOM 1122 C C . MET A 1 137 ? -18.283 0.767 7.064 1.00 90.12 137 MET A C 1
ATOM 1124 O O . MET A 1 137 ? -18.510 -0.086 6.205 1.00 90.12 137 MET A O 1
ATOM 1128 N N . ASP A 1 138 ? -19.201 1.658 7.447 1.00 90.44 138 ASP A N 1
ATOM 1129 C CA . ASP A 1 138 ? -20.561 1.684 6.893 1.00 90.44 138 ASP A CA 1
ATOM 1130 C C . ASP A 1 138 ? -20.552 1.936 5.379 1.00 90.44 138 ASP A C 1
ATOM 1132 O O . ASP A 1 138 ? -21.336 1.338 4.639 1.00 90.44 138 ASP A O 1
ATOM 1136 N N . THR A 1 139 ? -19.647 2.792 4.890 1.00 90.06 139 THR A N 1
ATOM 1137 C CA . THR A 1 139 ? -19.515 3.029 3.444 1.00 90.06 139 THR A CA 1
ATOM 1138 C C . THR A 1 139 ? -18.978 1.816 2.689 1.00 90.06 139 THR A C 1
ATOM 1140 O O . THR A 1 139 ? -19.376 1.601 1.551 1.00 90.06 139 THR A O 1
ATOM 1143 N N . LEU A 1 140 ? -18.123 1.001 3.318 1.00 85.81 140 LEU A N 1
ATOM 1144 C CA . LEU A 1 140 ? -17.583 -0.224 2.717 1.00 85.81 140 LEU A CA 1
ATOM 1145 C C . LEU A 1 140 ? -18.592 -1.381 2.703 1.00 85.81 140 LEU A C 1
ATOM 1147 O O . LEU A 1 140 ? -18.463 -2.277 1.876 1.00 85.81 140 LEU A O 1
ATOM 1151 N N . GLN A 1 141 ? -19.567 -1.395 3.616 1.00 78.38 141 GLN A N 1
ATOM 1152 C CA . GLN A 1 141 ? -20.608 -2.431 3.665 1.00 78.38 141 GLN A CA 1
ATOM 1153 C C . GLN A 1 141 ? -21.786 -2.151 2.724 1.00 78.38 141 GLN A C 1
ATOM 1155 O O . GLN A 1 141 ? -22.467 -3.088 2.313 1.00 78.38 141 GLN A O 1
ATOM 1160 N N . ASN A 1 142 ? -22.029 -0.878 2.402 1.00 72.38 142 ASN A N 1
ATOM 1161 C CA . ASN A 1 142 ? -23.177 -0.431 1.606 1.00 72.38 142 ASN A CA 1
ATOM 1162 C C . ASN A 1 142 ? -2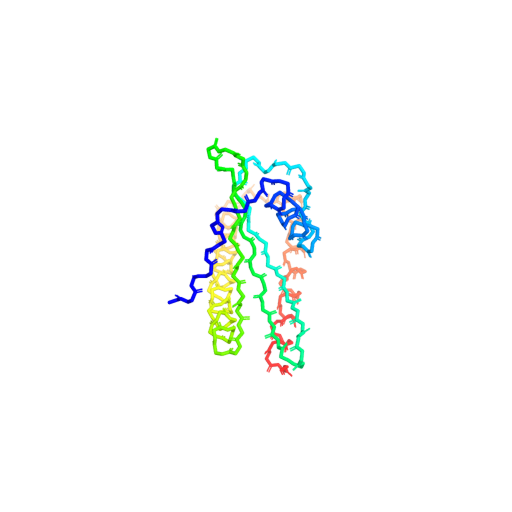2.813 0.055 0.188 1.00 72.38 142 ASN A C 1
ATOM 1164 O O . ASN A 1 142 ? -23.696 0.540 -0.522 1.00 72.38 142 ASN A O 1
ATOM 1168 N N . GLY A 1 143 ? -21.537 -0.018 -0.203 1.00 52.28 143 GLY A N 1
ATOM 1169 C CA . GLY A 1 143 ? -21.032 0.336 -1.538 1.00 52.28 143 GLY A CA 1
ATOM 1170 C C . GLY A 1 143 ? -20.718 -0.892 -2.376 1.00 52.28 143 GLY A C 1
ATOM 1171 O O . GLY A 1 143 ? -21.031 -0.856 -3.586 1.00 52.28 143 GLY A O 1
#

Sequence (143 aa):
MLQSVLEDLRLPVFQGTINELKRLMGLPLIPVKHAKQVEIERRYQQDQLLLRFRVKRGDCGEEGTLQVLRGAALKFYQQQKIADLSREALMTAQQLHKRLYEIRQYSDRHTNTHLSPQQLEVLPAIEQILRLVAKEMDTLQNG

pLDDT: mean 85.27, std 11.7, range [43.47, 96.62]

Radius of gyration: 23.84 Å; chains: 1; bounding box: 50×30×70 Å

Organism: NCBI:txid1828826

Secondary structure (DSSP, 8-state):
-------S--HHHHHHHHHHHHHHTT--SSPPSS-EEEEEEEEETTEEEEEEEEEEEETTEEEEEEEEEEHHHHHHHHHHHHHHHHHHHHHHHHHHHHHHHHHHHHHHH-TT-PPPHHHHTHHHHHHHHHHHHHHHHHHHH--